Protein AF-A0A4R3QJC4-F1 (afdb_monomer_lite)

pLDDT: mean 87.35, std 12.56, range [47.84, 96.88]

Organism: NCBI:txid1136135

Foldseek 3Di:
DDPDFDPWWKWWADPVPRDIDTGGWLVSLLCCLPPPDDDCPDPLSVVLNVQSVCVVVVNHDRVSNVVSSVVSCVVSVIDMDTPPPPPPPD

Structure (mmCIF, N/CA/C/O backbone):
data_AF-A0A4R3QJC4-F1
#
_entry.id   AF-A0A4R3QJC4-F1
#
loop_
_atom_site.group_PDB
_atom_site.id
_atom_site.type_symbol
_atom_site.label_atom_id
_atom_site.label_alt_id
_atom_site.label_comp_id
_atom_site.label_asym_id
_atom_site.label_entity_id
_atom_site.label_seq_id
_atom_site.pdbx_PDB_ins_code
_atom_site.Cartn_x
_atom_site.Cartn_y
_atom_site.Cartn_z
_atom_site.occupancy
_atom_site.B_iso_or_equiv
_atom_site.auth_seq_id
_atom_site.auth_comp_id
_atom_site.auth_asym_id
_atom_site.auth_atom_id
_atom_site.pdbx_PDB_model_num
ATOM 1 N N . MET A 1 1 ? 6.160 -10.474 -9.281 1.00 55.22 1 MET A N 1
ATOM 2 C CA . MET A 1 1 ? 5.797 -9.392 -8.348 1.00 55.22 1 MET A CA 1
ATOM 3 C C . MET A 1 1 ? 7.067 -8.887 -7.715 1.00 55.22 1 MET A C 1
ATOM 5 O O . MET A 1 1 ? 7.725 -9.652 -7.016 1.00 55.22 1 MET A O 1
ATOM 9 N N . ASP A 1 2 ? 7.433 -7.653 -8.031 1.00 61.72 2 ASP A N 1
ATOM 10 C CA . ASP A 1 2 ? 8.628 -6.993 -7.527 1.00 61.72 2 ASP A CA 1
ATOM 11 C C . ASP A 1 2 ? 8.581 -6.885 -6.002 1.00 61.72 2 ASP A C 1
ATOM 13 O O . ASP A 1 2 ? 7.778 -6.153 -5.429 1.00 61.72 2 ASP A O 1
ATOM 17 N N . SER A 1 3 ? 9.472 -7.616 -5.333 1.00 71.12 3 SER A N 1
ATOM 18 C CA . SER A 1 3 ? 9.714 -7.504 -3.887 1.00 71.12 3 SER A CA 1
ATOM 19 C C . SER A 1 3 ? 10.654 -6.334 -3.560 1.00 71.12 3 SER A C 1
ATOM 21 O O . SER A 1 3 ? 11.308 -6.321 -2.516 1.00 71.12 3 SER A O 1
ATOM 23 N N . ALA A 1 4 ? 10.788 -5.382 -4.488 1.00 83.69 4 ALA A N 1
ATOM 24 C CA . ALA A 1 4 ? 11.681 -4.250 -4.345 1.00 83.69 4 ALA A CA 1
ATOM 25 C C . ALA A 1 4 ? 11.196 -3.361 -3.198 1.00 83.69 4 ALA A C 1
ATOM 27 O O . ALA A 1 4 ? 10.066 -2.874 -3.194 1.00 83.69 4 ALA A O 1
ATOM 28 N N . GLN A 1 5 ? 12.085 -3.147 -2.236 1.00 88.56 5 GLN A N 1
ATOM 29 C CA . GLN A 1 5 ? 11.811 -2.331 -1.064 1.00 88.56 5 GLN A CA 1
ATOM 30 C C . GLN A 1 5 ? 11.551 -0.877 -1.474 1.00 88.56 5 GLN A C 1
ATOM 32 O O . GLN A 1 5 ? 12.242 -0.311 -2.338 1.00 88.56 5 GLN A O 1
ATOM 37 N N . TRP A 1 6 ? 10.542 -0.277 -0.853 1.00 91.69 6 TRP A N 1
ATOM 38 C CA . TRP A 1 6 ? 10.316 1.159 -0.894 1.00 91.69 6 TRP A 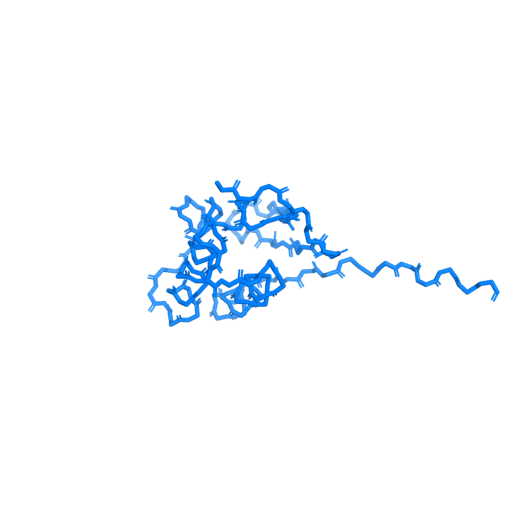CA 1
ATOM 39 C C . TRP A 1 6 ? 11.426 1.878 -0.133 1.00 91.69 6 TRP A C 1
ATOM 41 O O . TRP A 1 6 ? 12.024 1.332 0.790 1.00 91.69 6 TRP A O 1
ATOM 51 N N . VAL A 1 7 ? 11.695 3.127 -0.515 1.00 87.44 7 VAL A N 1
ATOM 52 C CA . VAL A 1 7 ? 12.700 3.954 0.174 1.00 87.44 7 VAL A CA 1
ATOM 53 C C . VAL A 1 7 ? 12.309 4.186 1.634 1.00 87.44 7 VAL A C 1
ATOM 55 O O . VAL A 1 7 ? 13.163 4.191 2.515 1.00 87.44 7 VAL A O 1
ATOM 58 N N . GLN A 1 8 ? 11.013 4.362 1.889 1.00 89.31 8 GLN A N 1
ATOM 59 C CA . GLN A 1 8 ? 10.459 4.488 3.229 1.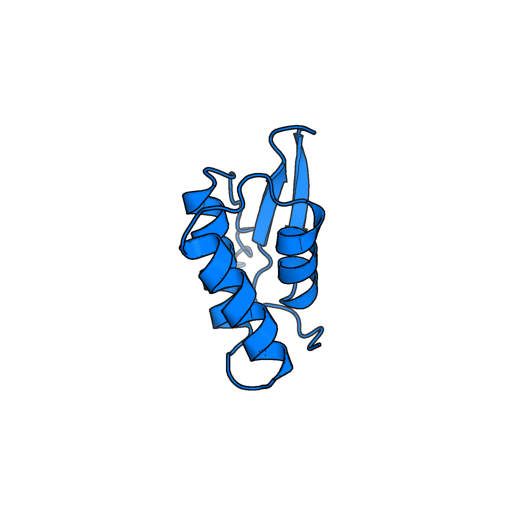00 89.31 8 GLN A CA 1
ATOM 60 C C . GLN A 1 8 ? 9.237 3.582 3.357 1.00 89.31 8 GLN A C 1
ATOM 62 O O . GLN A 1 8 ? 8.321 3.705 2.531 1.00 89.31 8 GLN A O 1
ATOM 67 N N . PRO A 1 9 ? 9.191 2.707 4.373 1.00 92.75 9 PRO A N 1
ATOM 68 C CA . PRO A 1 9 ? 8.010 1.904 4.627 1.00 92.75 9 PRO A CA 1
ATOM 69 C C . PRO A 1 9 ? 6.837 2.793 5.052 1.00 92.75 9 PRO A C 1
ATOM 71 O O . PRO A 1 9 ? 7.008 3.948 5.453 1.00 92.75 9 PRO A O 1
ATOM 74 N N . VAL A 1 10 ? 5.637 2.239 4.947 1.00 93.69 10 VAL A N 1
ATOM 75 C CA . VAL A 1 10 ? 4.388 2.865 5.382 1.00 93.69 10 VAL A CA 1
ATOM 76 C C . VAL A 1 10 ? 3.803 1.992 6.477 1.00 93.69 10 VAL A C 1
ATOM 78 O O . VAL A 1 10 ? 3.593 0.801 6.261 1.00 93.69 10 VAL A O 1
ATOM 81 N N . MET A 1 11 ? 3.555 2.558 7.653 1.00 94.00 11 MET A N 1
ATOM 82 C CA . MET A 1 11 ? 2.917 1.834 8.746 1.00 94.00 11 MET A CA 1
ATOM 83 C C . MET A 1 11 ? 1.443 2.219 8.821 1.00 94.00 11 MET A C 1
ATOM 85 O O . MET A 1 11 ? 1.109 3.397 8.717 1.00 94.00 11 MET A O 1
ATOM 89 N N . ILE A 1 12 ? 0.560 1.238 8.995 1.00 93.38 12 ILE A N 1
ATOM 90 C CA . ILE A 1 12 ? -0.880 1.464 9.148 1.00 93.38 12 ILE A CA 1
ATOM 91 C C . ILE A 1 12 ? -1.423 0.756 10.382 1.00 93.38 12 ILE A C 1
ATOM 93 O O . ILE A 1 12 ? -0.981 -0.340 10.732 1.00 93.38 12 ILE A O 1
ATOM 97 N N . VAL A 1 13 ? -2.415 1.364 11.029 1.00 88.81 13 VAL A N 1
ATOM 98 C CA . VAL A 1 13 ? -3.061 0.791 12.217 1.00 88.81 13 VAL A CA 1
ATOM 99 C C . VAL A 1 13 ? -4.394 0.156 11.838 1.00 88.81 13 VAL A C 1
ATOM 101 O O . VAL A 1 13 ? -5.322 0.833 11.390 1.00 88.81 13 VAL A O 1
ATOM 104 N N . CYS A 1 14 ? -4.539 -1.148 12.071 1.00 79.62 14 CYS A N 1
ATOM 105 C CA . CYS A 1 14 ? -5.830 -1.807 11.910 1.00 79.62 14 CYS A CA 1
ATOM 106 C C . CYS A 1 14 ? -6.763 -1.413 13.058 1.00 79.62 14 CYS A C 1
ATOM 108 O O . CYS A 1 14 ? -6.566 -1.823 14.200 1.00 79.62 14 CYS A O 1
ATOM 110 N N . LYS A 1 15 ? -7.831 -0.665 12.758 1.00 71.31 15 LYS A N 1
ATOM 111 C CA . LYS A 1 15 ? -8.792 -0.200 13.776 1.00 71.31 15 LYS A CA 1
ATOM 112 C C . LYS A 1 15 ? -9.461 -1.331 14.563 1.00 71.31 15 LYS A C 1
ATOM 114 O O . LYS A 1 15 ? -9.817 -1.125 15.715 1.00 71.31 15 LYS A O 1
ATOM 119 N N . LYS A 1 16 ? -9.653 -2.508 13.952 1.00 69.94 16 LYS A N 1
ATOM 120 C CA . LYS A 1 16 ? -10.332 -3.643 14.603 1.00 69.94 16 LYS A CA 1
ATOM 121 C C . LYS A 1 16 ? -9.445 -4.362 15.620 1.00 69.94 16 LYS A C 1
ATOM 123 O O . LYS A 1 16 ? -9.953 -4.775 16.654 1.00 69.94 16 LYS A O 1
ATOM 128 N N . SER A 1 17 ? -8.156 -4.537 15.326 1.00 78.00 17 SER A N 1
ATOM 129 C CA . SER A 1 17 ? -7.224 -5.273 16.194 1.00 78.00 17 SER A CA 1
ATOM 130 C C . SER A 1 17 ? -6.295 -4.371 17.007 1.00 78.00 17 SER A C 1
ATOM 132 O O . SER A 1 17 ? -5.647 -4.853 17.929 1.00 78.00 17 SER A O 1
ATOM 134 N N . GLY A 1 18 ? -6.185 -3.086 16.656 1.00 80.69 18 GLY A N 1
ATOM 135 C CA . GLY A 1 18 ? -5.168 -2.176 17.191 1.00 80.69 18 GLY A CA 1
ATOM 136 C C . GLY A 1 18 ? -3.744 -2.512 16.735 1.00 80.69 18 GLY A C 1
ATOM 137 O O . GLY A 1 18 ? -2.791 -1.903 17.211 1.00 80.69 18 GLY A O 1
ATOM 138 N N . GLN A 1 19 ? -3.579 -3.484 15.833 1.00 85.38 19 GLN A N 1
ATOM 139 C CA . GLN A 1 19 ? -2.271 -3.942 15.386 1.00 85.38 19 GLN A CA 1
ATOM 140 C C . GLN A 1 19 ? -1.677 -2.980 14.353 1.00 85.38 19 GLN A C 1
ATOM 142 O O . GLN A 1 19 ? -2.359 -2.563 13.412 1.00 85.38 19 GLN A O 1
ATOM 147 N N . LEU A 1 20 ? -0.392 -2.671 14.528 1.00 88.94 20 LEU A N 1
ATOM 148 C CA . LEU A 1 20 ? 0.415 -1.931 13.566 1.00 88.94 20 LEU A CA 1
ATOM 149 C C . LEU A 1 20 ? 0.944 -2.892 12.493 1.00 88.94 20 LEU A C 1
ATOM 151 O O . LEU A 1 20 ? 1.540 -3.922 12.815 1.00 88.94 20 LEU A O 1
ATOM 155 N N . TYR A 1 21 ? 0.743 -2.542 11.227 1.00 91.81 21 TYR A N 1
ATOM 156 C CA . TYR A 1 21 ? 1.291 -3.253 10.077 1.00 91.81 21 TYR A CA 1
ATOM 157 C C . TYR A 1 21 ? 2.315 -2.370 9.379 1.00 91.81 21 TYR A C 1
ATOM 159 O O . TYR A 1 21 ? 1.986 -1.259 8.973 1.00 91.81 21 TYR A O 1
ATOM 167 N N . THR A 1 22 ? 3.533 -2.876 9.207 1.00 94.19 22 THR A N 1
ATOM 168 C CA . THR A 1 22 ? 4.595 -2.196 8.459 1.00 94.19 22 THR A CA 1
ATOM 169 C C . THR A 1 22 ? 4.641 -2.743 7.042 1.00 94.19 22 THR A C 1
ATOM 171 O O . THR A 1 22 ? 4.954 -3.912 6.843 1.00 94.19 22 THR A O 1
ATOM 174 N N . ILE A 1 23 ? 4.345 -1.889 6.068 1.00 94.75 23 ILE A N 1
ATOM 175 C CA . ILE A 1 23 ? 4.342 -2.213 4.644 1.00 94.75 23 ILE A CA 1
ATOM 176 C C . ILE A 1 23 ? 5.620 -1.666 4.018 1.00 94.75 23 ILE A C 1
ATOM 178 O O . ILE A 1 23 ? 5.876 -0.461 4.037 1.00 94.75 23 ILE A O 1
ATOM 182 N N . THR A 1 24 ? 6.443 -2.557 3.479 1.00 94.44 24 THR A N 1
ATOM 183 C CA . THR A 1 24 ? 7.801 -2.234 3.022 1.00 94.44 24 THR A CA 1
ATOM 184 C C . THR A 1 24 ? 7.959 -2.254 1.506 1.00 94.44 24 THR A C 1
ATOM 186 O O . THR A 1 24 ? 8.940 -1.734 0.974 1.00 94.44 24 THR A O 1
ATOM 189 N N . ASN A 1 25 ? 7.011 -2.856 0.789 1.00 94.62 25 ASN A N 1
ATOM 190 C CA . ASN A 1 25 ? 7.070 -3.031 -0.657 1.00 94.62 25 ASN A CA 1
ATOM 191 C C . ASN A 1 25 ? 5.671 -3.153 -1.277 1.00 94.62 25 ASN A C 1
ATOM 193 O O . ASN A 1 25 ? 4.666 -3.339 -0.590 1.00 94.62 25 ASN A O 1
ATOM 197 N N . THR A 1 26 ? 5.623 -3.092 -2.609 1.00 95.56 26 THR A N 1
ATOM 198 C CA . THR A 1 26 ? 4.373 -3.127 -3.378 1.00 95.56 26 THR A CA 1
ATOM 199 C C . THR A 1 26 ? 3.601 -4.437 -3.219 1.00 95.56 26 THR A C 1
ATOM 201 O O . THR A 1 26 ? 2.373 -4.434 -3.229 1.00 95.56 26 THR A O 1
ATOM 204 N N . ARG A 1 27 ? 4.295 -5.567 -3.043 1.00 94.19 27 ARG A N 1
ATOM 205 C CA . ARG A 1 27 ? 3.641 -6.866 -2.852 1.00 94.19 27 ARG A CA 1
ATOM 206 C C . ARG A 1 27 ? 2.888 -6.923 -1.524 1.00 94.19 27 ARG A C 1
ATOM 208 O O . ARG A 1 27 ? 1.731 -7.325 -1.510 1.00 94.19 27 ARG A O 1
ATOM 215 N N . GLU A 1 28 ? 3.524 -6.493 -0.437 1.00 94.88 28 GLU A N 1
ATOM 216 C CA . GLU A 1 28 ? 2.891 -6.398 0.885 1.00 94.88 28 GLU A CA 1
ATOM 217 C C . GLU A 1 28 ? 1.699 -5.440 0.868 1.00 94.88 28 GLU A C 1
ATOM 219 O O . GLU A 1 28 ? 0.658 -5.751 1.443 1.00 94.88 28 GLU A O 1
ATOM 224 N N . ALA A 1 29 ? 1.823 -4.310 0.164 1.00 95.06 29 ALA A N 1
ATOM 225 C CA . ALA A 1 29 ? 0.730 -3.359 -0.012 1.00 95.06 29 ALA A CA 1
ATOM 226 C C . ALA A 1 29 ? -0.477 -4.007 -0.709 1.00 95.06 29 ALA A C 1
ATOM 228 O O . ALA A 1 29 ? -1.603 -3.902 -0.226 1.00 95.06 29 ALA A O 1
ATOM 229 N N . LEU A 1 30 ? -0.244 -4.739 -1.803 1.00 94.81 30 LEU A N 1
ATOM 230 C CA . LEU A 1 30 ? -1.303 -5.439 -2.528 1.00 94.81 30 LEU A CA 1
ATOM 231 C C . LEU A 1 30 ? -1.938 -6.563 -1.697 1.00 94.81 30 LEU A C 1
ATOM 233 O O . LEU A 1 30 ? -3.160 -6.685 -1.672 1.00 94.81 30 LEU A O 1
ATOM 237 N N . ASP A 1 31 ? -1.139 -7.361 -0.983 1.00 94.25 31 ASP A N 1
ATOM 238 C CA . ASP A 1 31 ? -1.663 -8.391 -0.076 1.00 94.25 31 ASP A CA 1
ATOM 239 C C . ASP A 1 31 ? -2.519 -7.769 1.044 1.00 94.25 31 ASP A C 1
ATOM 241 O O . ASP A 1 31 ? -3.567 -8.318 1.397 1.00 94.25 31 ASP A O 1
ATOM 245 N N . MET A 1 32 ? -2.119 -6.604 1.565 1.00 93.31 32 MET A N 1
ATOM 246 C CA . MET A 1 32 ? -2.891 -5.849 2.553 1.00 93.31 32 MET A CA 1
ATOM 247 C C . MET A 1 32 ? -4.232 -5.369 1.982 1.00 93.31 32 MET A C 1
ATOM 249 O O . MET A 1 32 ? -5.266 -5.582 2.619 1.00 93.31 32 MET A O 1
ATOM 253 N N . LEU A 1 33 ? -4.227 -4.796 0.771 1.00 93.12 33 LEU A N 1
ATOM 254 C CA . LEU A 1 33 ? -5.432 -4.352 0.057 1.00 93.12 33 LEU A CA 1
ATOM 255 C C . LEU A 1 33 ? -6.410 -5.512 -0.203 1.00 93.12 33 LEU A C 1
ATOM 257 O O . LEU A 1 33 ? -7.614 -5.363 -0.017 1.00 93.12 33 LEU A O 1
ATOM 261 N N . LEU A 1 34 ? -5.902 -6.683 -0.591 1.00 92.19 34 LEU A N 1
ATOM 262 C CA . LEU A 1 34 ? -6.735 -7.826 -0.979 1.00 92.19 34 LEU A CA 1
ATOM 263 C C . LEU A 1 34 ? -7.322 -8.607 0.202 1.00 92.19 34 LEU A C 1
ATOM 265 O O . LEU A 1 34 ? -8.401 -9.182 0.075 1.00 92.19 34 LEU A O 1
ATOM 269 N N . ARG A 1 35 ? -6.597 -8.706 1.323 1.00 89.75 35 ARG A N 1
ATOM 270 C CA . ARG A 1 35 ? -6.938 -9.659 2.398 1.00 89.75 35 ARG A CA 1
ATOM 271 C C . ARG A 1 35 ? -7.442 -9.005 3.673 1.00 89.75 35 ARG A C 1
ATOM 273 O O . ARG A 1 35 ? -8.238 -9.609 4.388 1.00 89.75 35 ARG A O 1
ATOM 280 N N . TYR A 1 36 ? -6.938 -7.818 3.991 1.00 87.94 36 TYR A N 1
ATOM 281 C CA . TYR A 1 36 ? -7.093 -7.224 5.321 1.00 87.94 36 TYR A CA 1
ATOM 282 C C . TYR A 1 36 ? -7.702 -5.822 5.287 1.00 87.94 36 TYR A C 1
ATOM 284 O O . TYR A 1 36 ? -7.956 -5.236 6.342 1.00 87.94 36 TYR A O 1
ATOM 292 N N . TRP A 1 37 ? -7.940 -5.278 4.095 1.00 90.31 37 TRP A N 1
ATOM 293 C CA . TRP A 1 37 ? -8.420 -3.918 3.937 1.00 90.31 37 TRP A CA 1
ATOM 294 C C . TRP A 1 37 ? -9.876 -3.763 4.398 1.00 90.31 37 TRP A C 1
ATOM 296 O O . TRP A 1 37 ? -10.726 -4.579 4.039 1.00 90.31 37 TRP A O 1
ATOM 306 N N . PRO A 1 38 ? -10.196 -2.740 5.210 1.00 85.38 38 PRO A N 1
ATOM 307 C CA . PRO A 1 38 ? -11.507 -2.634 5.843 1.00 85.38 38 PRO A CA 1
ATOM 308 C C . PRO A 1 38 ? -12.607 -2.046 4.947 1.00 85.38 38 PRO A C 1
ATOM 310 O O . PRO A 1 38 ? -13.778 -2.261 5.251 1.00 85.38 38 PRO A O 1
ATOM 313 N N . VAL A 1 39 ? -12.252 -1.28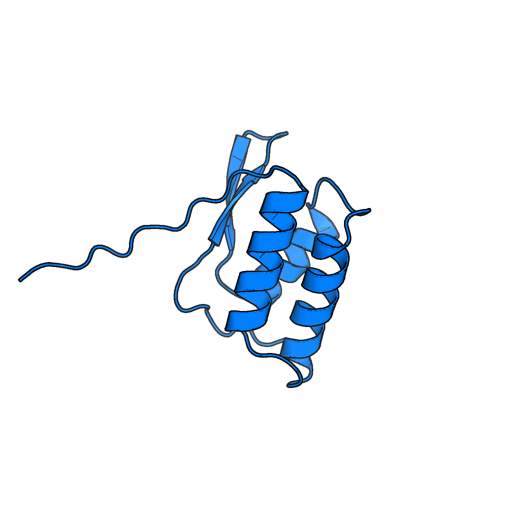0 3.906 1.00 83.69 39 VAL A N 1
ATOM 314 C CA . VAL A 1 39 ? -13.187 -0.492 3.079 1.00 83.69 39 VAL A CA 1
ATOM 315 C C . VAL A 1 39 ? -12.794 -0.613 1.606 1.00 83.69 39 VAL A C 1
ATOM 317 O O . VAL A 1 39 ? -11.742 -0.116 1.220 1.00 83.69 39 VAL A O 1
ATOM 320 N N . SER A 1 40 ? -13.608 -1.287 0.793 1.00 81.88 40 SER A N 1
ATOM 321 C CA . SER A 1 40 ? -13.258 -1.686 -0.584 1.00 81.88 40 SER A CA 1
ATOM 322 C C . SER A 1 40 ? -14.133 -1.050 -1.676 1.00 81.88 40 SER A C 1
ATOM 324 O O . SER A 1 40 ? -14.290 -1.629 -2.748 1.00 81.88 40 SER A O 1
ATOM 326 N N . ASP A 1 41 ? -14.760 0.091 -1.399 1.00 86.12 41 ASP A N 1
ATOM 327 C CA . ASP A 1 41 ? -15.652 0.821 -2.317 1.00 86.12 41 ASP A CA 1
ATOM 328 C C . ASP A 1 41 ? -15.095 2.182 -2.774 1.00 86.12 41 ASP A C 1
ATOM 330 O O . ASP A 1 41 ? -15.681 2.833 -3.640 1.00 86.12 41 ASP A O 1
ATOM 334 N N . GLY A 1 42 ? -13.957 2.602 -2.223 1.00 91.31 42 GLY A N 1
ATOM 335 C CA . GLY A 1 42 ? -13.326 3.882 -2.520 1.00 91.31 42 GLY A CA 1
ATOM 336 C C . GLY A 1 42 ? -12.535 3.904 -3.832 1.00 91.31 42 GLY A C 1
ATOM 337 O O . GLY A 1 42 ? -12.003 2.886 -4.285 1.00 91.31 42 GLY A O 1
ATOM 338 N N . LYS A 1 43 ? -12.436 5.081 -4.463 1.00 95.12 43 LYS A N 1
ATOM 339 C CA . LYS A 1 43 ? -11.693 5.237 -5.723 1.00 95.12 43 LYS A CA 1
ATOM 340 C C . LYS A 1 43 ? -10.200 5.020 -5.490 1.00 95.12 43 LYS A C 1
ATOM 342 O O . LYS A 1 43 ? -9.557 4.345 -6.291 1.00 95.12 43 LYS A O 1
ATOM 347 N N . ALA A 1 44 ? -9.662 5.559 -4.398 1.00 95.56 44 ALA A N 1
ATOM 348 C CA . ALA A 1 44 ? -8.246 5.415 -4.089 1.00 95.56 44 ALA A CA 1
ATOM 349 C C . ALA A 1 44 ? -7.886 3.954 -3.781 1.00 95.56 44 ALA A C 1
ATOM 351 O O . ALA A 1 44 ? -6.797 3.513 -4.140 1.00 95.56 44 ALA A O 1
ATOM 352 N N . PHE A 1 45 ? -8.807 3.171 -3.208 1.00 94.81 45 PHE A N 1
ATOM 353 C CA . PHE A 1 45 ? -8.629 1.722 -3.060 1.00 94.81 45 PHE A CA 1
ATOM 354 C C . PHE A 1 45 ? -8.413 1.009 -4.408 1.00 94.81 45 PHE A C 1
ATOM 356 O O . PHE A 1 45 ? -7.437 0.268 -4.561 1.00 94.81 45 PHE A O 1
ATOM 363 N N . PHE A 1 46 ? -9.282 1.250 -5.397 1.00 96.00 46 PHE A N 1
ATOM 364 C CA . PHE A 1 46 ? -9.138 0.646 -6.727 1.00 96.00 46 PHE A CA 1
ATOM 365 C C . PHE A 1 46 ? -7.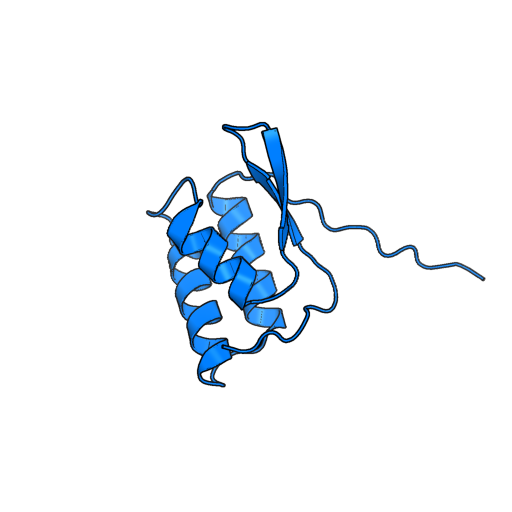885 1.141 -7.454 1.00 96.00 46 PHE A C 1
ATOM 367 O O . PHE A 1 46 ? -7.141 0.321 -7.995 1.00 96.00 46 PHE A O 1
ATOM 374 N N . ASP A 1 47 ? -7.610 2.448 -7.401 1.00 96.62 47 ASP A N 1
ATOM 375 C CA . ASP A 1 47 ? -6.398 3.033 -7.982 1.00 96.62 47 ASP A CA 1
ATOM 376 C C . ASP A 1 47 ? -5.138 2.389 -7.361 1.00 96.62 47 ASP A C 1
ATOM 378 O O . ASP A 1 47 ? -4.206 2.014 -8.072 1.00 96.62 47 ASP A O 1
ATOM 38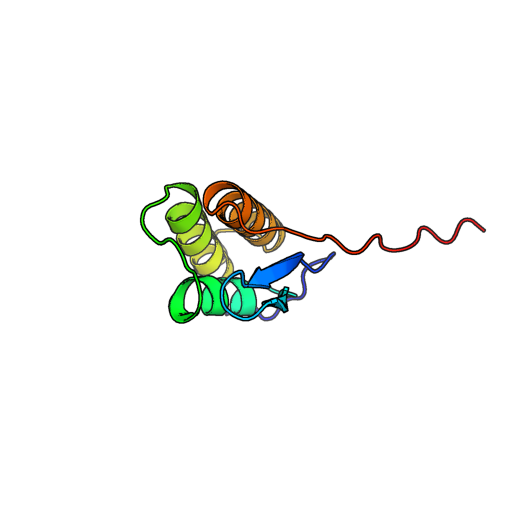2 N N . ALA A 1 48 ? -5.107 2.190 -6.038 1.00 96.56 48 ALA A N 1
ATOM 383 C CA . ALA A 1 48 ? -3.983 1.556 -5.352 1.00 96.56 48 ALA A CA 1
ATOM 384 C C . ALA A 1 48 ? -3.770 0.103 -5.790 1.00 96.56 48 ALA A C 1
ATOM 386 O O . ALA A 1 48 ? -2.627 -0.306 -6.011 1.00 96.56 48 ALA A O 1
ATOM 387 N N . MET A 1 49 ? -4.847 -0.669 -5.961 1.00 95.56 49 MET A N 1
ATOM 388 C CA . MET A 1 49 ? -4.759 -2.028 -6.500 1.00 95.56 49 MET A CA 1
ATOM 389 C C . MET A 1 49 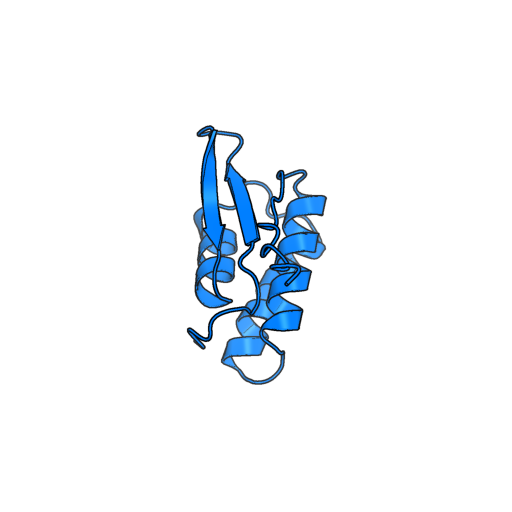? -4.202 -2.038 -7.926 1.00 95.56 49 MET A C 1
ATOM 391 O O . MET A 1 49 ? -3.279 -2.804 -8.213 1.00 95.56 49 MET A O 1
ATOM 395 N N . GLU A 1 50 ? -4.734 -1.185 -8.804 1.00 96.50 50 GLU A N 1
ATOM 396 C CA . GLU A 1 50 ? -4.313 -1.099 -10.203 1.00 96.50 50 GLU A CA 1
ATOM 397 C C . GLU A 1 50 ? -2.836 -0.717 -10.317 1.00 96.50 50 GLU A C 1
ATOM 399 O O . GLU A 1 50 ? -2.073 -1.388 -11.014 1.00 96.50 50 GLU A O 1
ATOM 404 N N . VAL A 1 51 ? -2.396 0.299 -9.570 1.00 96.62 51 VAL A N 1
ATOM 405 C CA . VAL A 1 51 ? -0.993 0.725 -9.560 1.00 96.62 51 VAL A CA 1
ATOM 406 C C . VAL A 1 51 ? -0.092 -0.380 -9.005 1.00 96.62 51 VAL A C 1
ATOM 408 O O . VAL A 1 51 ? 0.963 -0.645 -9.581 1.00 96.62 51 VAL A O 1
ATOM 411 N N . CYS A 1 52 ? -0.492 -1.073 -7.931 1.00 95.38 52 CYS A N 1
ATOM 412 C CA . CYS A 1 52 ? 0.298 -2.177 -7.378 1.00 95.38 52 CYS A CA 1
ATOM 413 C C . CYS A 1 52 ? 0.474 -3.334 -8.374 1.00 95.38 52 CYS A C 1
ATOM 415 O O . CYS A 1 52 ? 1.567 -3.897 -8.476 1.00 95.38 52 CYS A O 1
ATOM 417 N N . ILE A 1 53 ? -0.577 -3.674 -9.126 1.00 94.81 53 ILE A N 1
ATOM 418 C CA . ILE A 1 53 ? -0.511 -4.665 -10.210 1.00 94.81 53 ILE A CA 1
ATOM 419 C C . ILE A 1 53 ? 0.383 -4.142 -11.344 1.00 94.81 53 ILE A C 1
ATOM 421 O O . ILE A 1 53 ? 1.271 -4.859 -11.806 1.00 94.81 53 ILE A O 1
ATOM 425 N N . GLY A 1 54 ? 0.230 -2.868 -11.714 1.00 94.75 54 GLY A N 1
ATOM 426 C CA . GLY A 1 54 ? 1.015 -2.208 -12.752 1.00 94.75 54 GLY A CA 1
ATOM 427 C C . GLY A 1 54 ? 2.521 -2.193 -12.477 1.00 94.75 54 GLY A C 1
ATOM 428 O O . GLY A 1 54 ? 3.299 -2.293 -13.423 1.00 94.75 54 GLY A O 1
ATOM 429 N N . VAL A 1 55 ? 2.960 -2.144 -11.213 1.00 94.75 55 VAL A N 1
ATOM 430 C CA . VAL A 1 55 ? 4.387 -2.291 -10.860 1.00 94.75 55 VAL A CA 1
ATOM 431 C C . VAL A 1 55 ? 4.920 -3.659 -11.278 1.00 94.75 55 VAL A C 1
ATOM 433 O O . VAL A 1 55 ? 5.969 -3.725 -11.910 1.00 94.75 55 VAL A O 1
ATOM 436 N N . ALA A 1 56 ? 4.180 -4.737 -10.993 1.00 88.50 56 ALA A N 1
ATOM 437 C CA . ALA A 1 56 ? 4.591 -6.097 -11.351 1.00 88.50 56 ALA A CA 1
ATOM 438 C C . ALA A 1 56 ? 4.669 -6.328 -12.871 1.00 88.50 56 ALA A C 1
ATOM 440 O O . ALA A 1 56 ? 5.324 -7.265 -13.324 1.00 88.50 56 ALA A O 1
ATOM 441 N N . GLU A 1 57 ? 3.985 -5.485 -13.643 1.00 91.19 57 GLU A N 1
ATOM 442 C CA . GLU A 1 57 ? 3.948 -5.502 -15.105 1.00 91.19 57 GLU A CA 1
ATOM 443 C C . GLU A 1 57 ? 4.899 -4.464 -15.731 1.00 91.19 57 GLU A C 1
ATOM 445 O O . GLU A 1 57 ? 4.940 -4.327 -16.952 1.00 91.19 57 GLU A O 1
ATOM 450 N N . GLY A 1 58 ? 5.653 -3.716 -14.914 1.00 91.56 58 GLY A N 1
ATOM 451 C CA . GLY A 1 58 ? 6.577 -2.673 -15.368 1.00 91.56 58 GLY A CA 1
ATOM 452 C C . GLY A 1 58 ? 5.905 -1.401 -15.902 1.00 91.56 58 GLY A C 1
ATOM 453 O O . GLY A 1 58 ? 6.559 -0.604 -16.572 1.00 91.56 58 GLY A O 1
ATOM 454 N N . ARG A 1 59 ? 4.609 -1.196 -15.630 1.00 93.81 59 ARG A N 1
ATOM 455 C CA . ARG A 1 59 ? 3.830 -0.016 -16.057 1.00 93.81 59 ARG A CA 1
ATOM 456 C C . ARG A 1 59 ? 3.811 1.118 -15.031 1.00 93.81 59 ARG A C 1
ATOM 458 O O . ARG A 1 59 ? 3.443 2.235 -15.380 1.00 93.81 59 ARG A O 1
ATOM 465 N N . ALA A 1 60 ? 4.180 0.838 -13.784 1.00 94.25 60 ALA A N 1
ATOM 466 C CA . ALA A 1 60 ? 4.231 1.815 -12.701 1.00 94.25 60 ALA A CA 1
ATOM 467 C C . ALA A 1 60 ? 5.510 1.653 -11.872 1.00 94.25 60 ALA A C 1
ATOM 469 O O . ALA A 1 60 ? 6.121 0.583 -11.848 1.00 94.25 60 ALA A O 1
ATOM 470 N N . SER A 1 61 ? 5.912 2.709 -11.167 1.00 94.38 61 SER A N 1
ATOM 471 C CA . SER A 1 61 ? 7.028 2.659 -10.225 1.00 94.38 61 SER A CA 1
ATOM 472 C C . SER A 1 61 ? 6.580 2.233 -8.827 1.00 94.38 61 SER A C 1
ATOM 474 O O . SER A 1 61 ? 5.432 2.424 -8.412 1.00 94.38 61 SER A O 1
ATOM 476 N N . LYS A 1 62 ? 7.519 1.689 -8.048 1.00 93.94 62 LYS A N 1
ATOM 477 C CA . LYS A 1 62 ? 7.274 1.332 -6.645 1.00 93.94 62 LYS A CA 1
ATOM 478 C C . LYS A 1 62 ? 6.901 2.558 -5.796 1.00 93.94 62 LYS A C 1
ATOM 480 O O . LYS A 1 62 ? 6.101 2.438 -4.875 1.00 93.94 62 LYS A O 1
ATOM 485 N N . GLU A 1 63 ? 7.414 3.742 -6.134 1.00 93.19 63 GLU A N 1
ATOM 486 C CA . GLU A 1 63 ? 7.056 5.010 -5.491 1.00 93.19 63 GLU A CA 1
ATOM 487 C C . GLU A 1 63 ? 5.611 5.423 -5.796 1.00 93.19 63 GLU A C 1
ATOM 489 O O . GLU A 1 63 ? 4.919 5.900 -4.896 1.00 93.19 63 GLU A O 1
ATOM 494 N N . GLN A 1 64 ? 5.129 5.198 -7.025 1.00 95.38 64 GLN A N 1
ATOM 495 C CA . GLN A 1 64 ? 3.724 5.431 -7.373 1.00 95.38 64 GLN A CA 1
ATOM 496 C C . GLN A 1 64 ? 2.802 4.500 -6.581 1.00 95.38 64 GLN A C 1
ATOM 498 O O . GLN A 1 64 ? 1.814 4.962 -6.018 1.00 95.38 64 GLN A O 1
ATOM 503 N N . ALA A 1 65 ? 3.153 3.213 -6.466 1.00 95.88 65 ALA A N 1
ATOM 504 C CA . ALA A 1 65 ? 2.392 2.267 -5.647 1.00 95.88 65 ALA A CA 1
ATOM 505 C C . ALA A 1 65 ? 2.361 2.668 -4.168 1.00 95.88 65 ALA A C 1
ATOM 507 O O . ALA A 1 65 ? 1.308 2.607 -3.538 1.00 95.88 65 ALA A O 1
ATOM 508 N N . ARG A 1 66 ? 3.492 3.138 -3.625 1.00 95.56 66 ARG A N 1
ATOM 509 C CA . ARG A 1 66 ? 3.555 3.668 -2.259 1.00 95.56 66 ARG A CA 1
ATOM 510 C C . ARG A 1 66 ? 2.589 4.827 -2.056 1.00 95.56 66 ARG A C 1
ATOM 512 O O . ARG A 1 66 ? 1.872 4.842 -1.060 1.00 95.56 66 ARG A O 1
ATOM 519 N N . GLN A 1 67 ? 2.589 5.795 -2.969 1.00 96.44 67 GLN A N 1
ATOM 520 C CA . GLN A 1 67 ? 1.715 6.958 -2.851 1.00 96.44 67 GLN A CA 1
ATOM 521 C C . GLN A 1 67 ? 0.240 6.557 -2.943 1.00 96.44 67 GLN A C 1
ATOM 523 O O . GLN A 1 67 ? -0.532 6.917 -2.061 1.00 96.44 67 GLN A O 1
ATOM 528 N N . ALA A 1 68 ? -0.122 5.731 -3.927 1.00 96.88 68 ALA A N 1
ATOM 529 C CA . ALA A 1 68 ? -1.495 5.263 -4.088 1.00 96.88 68 ALA A CA 1
ATOM 530 C C . ALA A 1 68 ? -1.992 4.488 -2.852 1.00 96.88 68 ALA A C 1
ATOM 532 O O . ALA A 1 68 ? -3.128 4.660 -2.420 1.00 96.88 68 ALA A O 1
ATOM 533 N N . PHE A 1 69 ? -1.126 3.687 -2.220 1.00 96.00 69 PHE A N 1
ATOM 534 C CA . PHE A 1 69 ? -1.454 2.996 -0.972 1.00 96.00 69 PHE A CA 1
ATOM 535 C C . PHE A 1 69 ? -1.720 3.958 0.202 1.00 96.00 69 PHE A C 1
ATOM 537 O O . PHE A 1 69 ? -2.637 3.728 0.990 1.00 96.00 69 PHE A O 1
ATOM 544 N N . ILE A 1 70 ? -0.951 5.047 0.320 1.00 95.69 70 ILE A N 1
ATOM 545 C CA . ILE A 1 70 ? -1.183 6.092 1.334 1.00 95.69 70 ILE A CA 1
ATOM 546 C C . ILE A 1 70 ? -2.514 6.804 1.071 1.00 95.69 70 ILE A C 1
ATOM 548 O O . ILE A 1 70 ? -3.287 7.020 2.003 1.00 95.69 70 ILE A O 1
ATOM 552 N N . ASP A 1 71 ? -2.807 7.123 -0.189 1.00 96.25 71 ASP A N 1
ATOM 553 C CA . ASP A 1 71 ? -4.058 7.781 -0.571 1.00 96.25 71 ASP A CA 1
ATOM 554 C C . ASP A 1 71 ? -5.271 6.891 -0.250 1.00 96.25 71 ASP A C 1
ATOM 556 O O . ASP A 1 71 ? -6.254 7.365 0.322 1.00 96.25 71 ASP A O 1
ATOM 560 N N . ALA A 1 72 ? -5.169 5.581 -0.506 1.00 95.88 72 ALA A N 1
ATOM 561 C CA . ALA A 1 72 ? -6.177 4.606 -0.095 1.00 95.88 72 ALA A CA 1
ATOM 562 C C . ALA A 1 72 ? -6.353 4.569 1.431 1.00 95.88 72 ALA A C 1
ATOM 564 O O . ALA A 1 72 ? -7.479 4.497 1.928 1.00 95.88 72 ALA A O 1
ATOM 565 N N . ALA A 1 73 ? -5.258 4.619 2.197 1.00 94.12 73 ALA A N 1
ATOM 566 C CA . ALA A 1 73 ? -5.326 4.640 3.656 1.00 94.12 73 ALA A CA 1
ATOM 567 C C . ALA A 1 73 ? -6.028 5.907 4.172 1.00 94.12 73 ALA A C 1
ATOM 569 O O . ALA A 1 73 ? -6.870 5.815 5.066 1.00 94.12 73 ALA A O 1
ATOM 570 N N . HIS A 1 74 ? -5.744 7.071 3.578 1.00 94.06 74 HIS A N 1
ATOM 571 C CA . HIS A 1 74 ? -6.433 8.321 3.895 1.00 94.06 74 HIS A CA 1
ATOM 572 C C . HIS A 1 74 ? -7.933 8.253 3.578 1.00 94.06 74 HIS A C 1
ATOM 574 O O . HIS A 1 74 ? -8.743 8.645 4.419 1.00 94.06 74 HIS A O 1
ATOM 580 N N . GLU A 1 75 ? -8.314 7.715 2.415 1.00 94.38 75 GLU A N 1
ATOM 581 C CA . GLU A 1 75 ? -9.719 7.522 2.021 1.00 94.38 75 GLU A CA 1
ATOM 582 C C . GLU A 1 75 ? -10.462 6.599 3.000 1.00 94.38 75 GLU A C 1
ATOM 584 O O . GLU A 1 75 ? -11.563 6.915 3.452 1.00 94.38 75 GLU A O 1
ATOM 589 N N . ALA A 1 76 ? -9.827 5.503 3.420 1.00 91.75 76 ALA A N 1
ATOM 590 C CA . ALA A 1 76 ? -10.373 4.567 4.402 1.00 91.75 76 ALA A CA 1
ATOM 591 C C . ALA A 1 76 ? -10.290 5.074 5.862 1.00 91.75 76 ALA A C 1
ATOM 593 O O . ALA A 1 76 ? -10.649 4.352 6.802 1.00 91.75 76 ALA A O 1
ATOM 594 N N . LEU A 1 77 ? -9.810 6.307 6.077 1.00 91.88 77 LEU A N 1
ATOM 595 C CA . LEU A 1 77 ? -9.570 6.914 7.390 1.00 91.88 77 LEU A CA 1
ATOM 596 C C . LEU A 1 77 ? -8.675 6.044 8.290 1.00 91.88 77 LEU A C 1
ATOM 598 O O . LEU A 1 77 ? -8.872 5.995 9.509 1.00 91.88 77 LEU A O 1
ATOM 602 N N . ILE A 1 78 ? -7.734 5.308 7.703 1.00 91.38 78 ILE A N 1
ATOM 603 C CA . ILE A 1 78 ? -6.763 4.468 8.403 1.00 91.38 78 ILE A CA 1
ATOM 604 C C . ILE A 1 78 ? -5.577 5.356 8.804 1.00 91.38 78 ILE A C 1
ATOM 606 O O . ILE A 1 78 ? -5.002 6.012 7.937 1.00 91.38 78 ILE A O 1
ATOM 610 N N . PRO A 1 79 ? -5.189 5.397 10.091 1.00 91.19 79 PRO A N 1
ATOM 611 C CA . PRO A 1 79 ? -4.006 6.136 10.511 1.00 91.19 79 PRO A CA 1
ATOM 612 C C . PRO A 1 79 ? -2.757 5.605 9.807 1.00 91.19 79 PRO A C 1
ATOM 614 O O . PRO A 1 79 ? -2.491 4.400 9.851 1.00 91.19 79 PRO A O 1
ATOM 617 N N . VAL A 1 80 ? -2.013 6.515 9.181 1.00 91.31 80 VAL A N 1
ATOM 618 C CA . VAL A 1 80 ? -0.736 6.236 8.525 1.00 91.31 80 VAL A CA 1
ATOM 619 C C . VAL A 1 80 ? 0.382 6.864 9.343 1.00 91.31 80 VAL A C 1
ATOM 621 O O . VAL A 1 80 ? 0.358 8.063 9.615 1.00 91.31 80 VAL A O 1
ATOM 624 N N . GLU A 1 81 ? 1.384 6.066 9.687 1.00 88.38 81 GLU A N 1
ATOM 625 C CA . GLU A 1 81 ? 2.628 6.535 10.283 1.00 88.38 81 GLU A CA 1
ATOM 626 C C . GLU A 1 81 ? 3.775 6.304 9.299 1.00 88.38 81 GLU A C 1
ATOM 628 O O . GLU A 1 81 ? 4.014 5.191 8.820 1.00 88.38 81 GLU A O 1
ATOM 633 N N . ILE A 1 82 ? 4.499 7.375 8.985 1.00 80.94 82 ILE A N 1
ATOM 634 C CA . ILE A 1 82 ? 5.723 7.306 8.192 1.00 80.94 82 ILE A CA 1
ATOM 635 C C . ILE A 1 82 ? 6.864 7.454 9.192 1.00 80.94 82 ILE A C 1
ATOM 637 O O . ILE A 1 82 ? 6.954 8.506 9.826 1.00 80.94 82 ILE A O 1
ATOM 641 N N . PRO A 1 83 ? 7.712 6.428 9.381 1.00 71.81 83 PRO A N 1
ATOM 642 C CA . PRO A 1 83 ? 8.822 6.555 10.303 1.00 71.81 83 PRO A CA 1
ATOM 643 C C . PRO A 1 83 ? 9.735 7.677 9.810 1.00 71.81 83 PRO A C 1
ATOM 645 O O . PRO A 1 83 ? 10.233 7.641 8.680 1.00 71.81 83 PRO A O 1
ATOM 648 N N . ASP A 1 84 ? 9.937 8.679 10.663 1.00 61.81 84 ASP A N 1
ATOM 649 C CA . ASP A 1 84 ? 10.930 9.722 10.452 1.00 61.81 84 ASP A CA 1
ATOM 650 C C . ASP A 1 84 ? 12.295 9.029 10.405 1.00 61.81 84 ASP A C 1
ATOM 652 O O . ASP A 1 84 ? 12.843 8.599 11.424 1.00 61.81 84 ASP A O 1
ATOM 656 N N . VAL A 1 85 ? 12.831 8.836 9.198 1.00 57.31 85 VAL A N 1
ATOM 657 C CA . VAL A 1 85 ? 14.213 8.390 9.030 1.00 57.31 85 VAL A CA 1
ATOM 658 C C . VAL A 1 85 ? 15.055 9.539 9.551 1.00 57.31 85 VAL A C 1
ATOM 660 O O . VAL A 1 85 ? 15.251 10.528 8.846 1.00 57.31 85 VAL A O 1
ATOM 663 N N . ILE A 1 86 ? 15.473 9.421 10.813 1.00 50.12 86 ILE A N 1
ATOM 664 C CA . ILE A 1 86 ? 16.298 10.382 11.535 1.00 50.12 86 ILE A CA 1
ATOM 665 C C . ILE A 1 86 ? 17.354 10.903 10.563 1.00 50.12 86 ILE A C 1
ATOM 667 O O . ILE A 1 86 ? 18.295 10.191 10.204 1.00 50.12 86 ILE A O 1
ATOM 671 N N . ARG A 1 87 ? 17.202 12.157 10.118 1.00 52.94 87 ARG A N 1
ATOM 672 C CA . ARG A 1 87 ? 18.336 12.907 9.591 1.00 52.94 87 ARG A CA 1
ATOM 673 C C . ARG A 1 87 ? 19.302 12.987 10.758 1.00 52.94 87 ARG A C 1
ATOM 675 O O . ARG A 1 87 ? 19.114 13.817 11.644 1.00 52.94 87 ARG A O 1
ATOM 682 N N . VAL A 1 88 ? 20.291 12.098 10.785 1.00 48.03 88 VAL A N 1
ATOM 683 C CA . VAL A 1 88 ? 21.466 12.264 11.633 1.00 48.03 88 VAL A CA 1
ATOM 684 C C . VAL A 1 88 ? 22.057 13.603 11.206 1.00 48.03 88 VAL A C 1
ATOM 686 O O . VAL A 1 88 ? 22.702 13.707 10.165 1.00 48.03 88 VAL A O 1
ATOM 689 N N . ARG A 1 89 ? 21.729 14.665 11.944 1.00 47.84 89 ARG A N 1
ATOM 690 C CA . ARG A 1 89 ? 22.467 15.915 11.857 1.00 47.84 89 ARG A CA 1
ATOM 691 C C . ARG A 1 89 ? 23.802 15.626 12.531 1.00 47.84 89 ARG A C 1
ATOM 693 O O . ARG A 1 89 ? 23.867 15.600 13.756 1.00 47.84 89 ARG A O 1
ATOM 700 N N . VAL A 1 90 ? 24.799 15.293 11.713 1.00 55.69 90 VAL A N 1
ATOM 701 C CA . VAL A 1 90 ? 26.204 15.557 12.045 1.00 55.69 90 VAL A CA 1
ATOM 702 C C . VAL A 1 90 ? 26.396 17.066 12.099 1.00 55.69 90 VAL A C 1
ATOM 704 O O . VAL A 1 90 ? 25.800 17.754 11.235 1.00 55.69 90 VAL A O 1
#

Radius of gyration: 13.05 Å; chains: 1; bounding box: 42×26×33 Å

Secondary structure (DSSP, 8-state):
---PEEEEEEEEE-TTT--EEEEEEHHHHHHHHHHT-S----HHHHHHHHHHHHHHTTSS-HHHHHHHHHHHHHHTT--EE---------

InterPro domains:
  IPR010385 Protein of unknown function DUF982 [PF06169] (8-78)

Sequence (90 aa):
MDSAQWVQPVMIVCKKSGQLYTITNTREALDMLLRYWPVSDGKAFFDAMEVCIGVAEGRASKEQARQAFIDAAHEALIPVEIPDVIRVRV